Protein AF-A0A850BR28-F1 (afdb_monomer_lite)

Structure (mmCIF, N/CA/C/O backbone):
data_AF-A0A850BR28-F1
#
_entry.id   AF-A0A850BR28-F1
#
loop_
_atom_site.group_PDB
_atom_site.id
_atom_site.type_symbol
_atom_site.label_atom_id
_atom_site.label_alt_id
_atom_site.label_comp_id
_atom_site.label_asym_id
_atom_site.label_entity_id
_atom_site.label_seq_id
_atom_site.pdbx_PDB_ins_code
_atom_site.Cartn_x
_atom_site.Cartn_y
_atom_site.Cartn_z
_atom_site.occupancy
_atom_site.B_iso_or_equiv
_atom_site.auth_seq_id
_atom_site.auth_comp_id
_atom_site.auth_asym_id
_atom_site.auth_atom_id
_atom_site.pdbx_PDB_model_num
ATOM 1 N N . MET A 1 1 ? 15.060 -14.986 9.002 1.00 48.03 1 MET A N 1
ATOM 2 C CA . MET A 1 1 ? 14.095 -15.569 9.955 1.00 48.03 1 MET A CA 1
ATOM 3 C C . MET A 1 1 ? 12.754 -15.020 9.535 1.00 48.03 1 MET A C 1
ATOM 5 O O . MET A 1 1 ? 12.642 -13.805 9.508 1.00 48.03 1 MET A O 1
ATOM 9 N N . ALA A 1 2 ? 11.831 -15.854 9.059 1.00 58.34 2 ALA A N 1
ATOM 10 C CA . ALA A 1 2 ? 10.503 -15.353 8.716 1.00 58.34 2 ALA A CA 1
ATOM 11 C C . ALA A 1 2 ? 9.825 -14.910 10.021 1.00 58.34 2 ALA A C 1
ATOM 13 O O . ALA A 1 2 ? 9.817 -15.690 10.977 1.00 58.34 2 ALA A O 1
ATOM 14 N N . GLY A 1 3 ? 9.369 -13.656 10.081 1.00 78.25 3 GLY A N 1
ATOM 15 C CA . GLY A 1 3 ? 8.557 -13.149 11.186 1.00 78.25 3 GLY A CA 1
ATOM 16 C C . GLY A 1 3 ? 7.211 -13.871 11.275 1.00 78.25 3 GLY A C 1
ATOM 17 O O . GLY A 1 3 ? 6.905 -14.736 10.453 1.00 78.25 3 GLY A O 1
ATOM 18 N N . ASP A 1 4 ? 6.410 -13.529 12.284 1.00 91.88 4 ASP A N 1
ATOM 19 C CA . ASP A 1 4 ? 5.026 -13.996 12.384 1.00 91.88 4 ASP A CA 1
ATOM 20 C C . ASP A 1 4 ? 4.196 -13.395 11.232 1.00 91.88 4 ASP A C 1
ATOM 22 O O . ASP A 1 4 ? 3.989 -12.181 11.220 1.00 91.88 4 ASP A O 1
ATOM 26 N N . PRO A 1 5 ? 3.681 -14.197 10.277 1.00 93.56 5 PRO A N 1
ATOM 27 C CA . PRO A 1 5 ? 2.937 -13.675 9.130 1.00 93.56 5 PRO A CA 1
ATOM 28 C C . PRO A 1 5 ? 1.675 -12.885 9.495 1.00 93.56 5 PRO A C 1
ATOM 30 O O . PRO A 1 5 ? 1.210 -12.082 8.687 1.00 93.56 5 PRO A O 1
ATOM 33 N N . LYS A 1 6 ? 1.115 -13.108 10.691 1.00 95.00 6 LYS A N 1
ATOM 34 C CA . LYS A 1 6 ? -0.062 -12.382 11.199 1.00 95.00 6 LYS A CA 1
ATOM 35 C C . LYS A 1 6 ? 0.296 -11.039 11.835 1.00 95.00 6 LYS A C 1
ATOM 37 O O . LYS A 1 6 ? -0.569 -10.189 12.035 1.00 95.00 6 LYS A O 1
ATOM 42 N N . ASN A 1 7 ? 1.571 -10.841 12.157 1.00 94.69 7 ASN A N 1
ATOM 43 C CA . ASN A 1 7 ? 2.121 -9.606 12.703 1.00 94.69 7 ASN A CA 1
ATOM 44 C C . ASN A 1 7 ? 3.379 -9.219 11.909 1.00 94.69 7 ASN A C 1
ATOM 46 O O . ASN A 1 7 ? 4.482 -9.210 12.464 1.00 94.69 7 ASN A O 1
ATOM 50 N N . PRO A 1 8 ? 3.224 -8.947 10.601 1.00 95.38 8 PRO A N 1
ATOM 51 C CA . PRO A 1 8 ? 4.347 -8.664 9.725 1.00 95.38 8 PRO A CA 1
ATOM 52 C C . PRO A 1 8 ? 5.016 -7.355 10.135 1.00 95.38 8 PRO A C 1
ATOM 54 O O . PRO A 1 8 ? 4.352 -6.374 10.477 1.00 95.38 8 PRO A O 1
ATOM 57 N N . VAL A 1 9 ? 6.341 -7.317 10.045 1.00 95.00 9 VAL A N 1
ATOM 58 C CA . VAL A 1 9 ? 7.115 -6.090 10.232 1.00 95.00 9 VAL A CA 1
ATOM 59 C C . VAL A 1 9 ? 7.642 -5.580 8.899 1.00 95.00 9 VAL A C 1
ATOM 61 O O . VAL A 1 9 ? 7.696 -6.284 7.890 1.00 95.00 9 VAL A O 1
ATOM 64 N N . VAL A 1 10 ? 8.034 -4.308 8.877 1.00 94.69 10 VAL A N 1
ATOM 65 C CA . VAL A 1 10 ? 8.620 -3.694 7.687 1.00 94.69 10 VAL A CA 1
ATOM 66 C C . VAL A 1 10 ? 9.836 -4.501 7.216 1.00 94.69 10 VAL A C 1
ATOM 68 O O . VAL A 1 10 ? 10.795 -4.689 7.962 1.00 94.69 10 VAL A O 1
ATOM 71 N N . GLY A 1 11 ? 9.797 -4.939 5.955 1.00 92.25 11 GLY A N 1
ATOM 72 C CA . GLY A 1 11 ? 10.822 -5.787 5.339 1.00 92.25 11 GLY A CA 1
ATOM 73 C C . GLY A 1 11 ? 10.390 -7.240 5.133 1.00 92.25 11 GLY A C 1
ATOM 74 O O . GLY A 1 11 ? 11.038 -7.948 4.362 1.00 92.25 11 GLY A O 1
ATOM 75 N N . ASP A 1 12 ? 9.288 -7.669 5.753 1.00 93.88 12 ASP A N 1
ATOM 76 C CA . ASP A 1 12 ? 8.694 -8.976 5.484 1.00 93.88 12 ASP A CA 1
ATOM 77 C C . ASP A 1 12 ? 8.011 -9.023 4.107 1.00 93.88 12 ASP A C 1
ATOM 79 O O . ASP A 1 12 ? 7.560 -8.015 3.563 1.00 93.88 12 ASP A O 1
ATOM 83 N N . PHE A 1 13 ? 7.938 -10.232 3.541 1.00 94.44 13 PHE A N 1
ATOM 84 C CA . PHE A 1 13 ? 7.252 -10.533 2.273 1.00 94.44 13 PHE A CA 1
ATOM 85 C C . PHE A 1 13 ? 6.262 -11.700 2.392 1.00 94.44 13 PHE A C 1
ATOM 87 O O . PHE A 1 13 ? 5.725 -12.173 1.390 1.00 94.44 13 PHE A O 1
ATOM 94 N N . VAL A 1 14 ? 6.027 -12.180 3.615 1.00 95.06 14 VAL A N 1
ATOM 95 C CA . VAL A 1 14 ? 5.035 -13.210 3.922 1.00 95.06 14 VAL A CA 1
ATOM 96 C C . VAL A 1 14 ? 3.985 -12.564 4.814 1.00 95.06 14 VAL A C 1
ATOM 98 O O . VAL A 1 14 ? 4.297 -12.137 5.919 1.00 95.06 14 VAL A O 1
ATOM 101 N N . PHE A 1 15 ? 2.756 -12.485 4.312 1.00 94.94 15 PHE A N 1
ATOM 102 C CA . PHE A 1 15 ? 1.639 -11.801 4.958 1.00 94.94 15 PHE A CA 1
ATOM 103 C C . PHE A 1 15 ? 0.466 -12.773 5.099 1.00 94.94 15 PHE A C 1
ATOM 105 O O . PHE A 1 15 ? 0.038 -13.360 4.105 1.00 94.94 15 PHE A O 1
ATOM 112 N N . ASP A 1 16 ? -0.071 -12.922 6.308 1.00 95.88 16 ASP A N 1
ATOM 113 C CA . ASP A 1 16 ? -1.323 -13.632 6.584 1.00 95.88 16 ASP A CA 1
ATOM 114 C C . ASP A 1 16 ? -2.367 -12.636 7.099 1.00 95.88 16 ASP A C 1
ATOM 116 O O . ASP A 1 16 ? -2.417 -12.308 8.281 1.00 95.88 16 ASP A O 1
ATOM 120 N N . GLY A 1 17 ? -3.195 -12.143 6.177 1.00 94.12 17 GLY A N 1
ATOM 121 C CA . GLY A 1 17 ? -4.304 -11.233 6.465 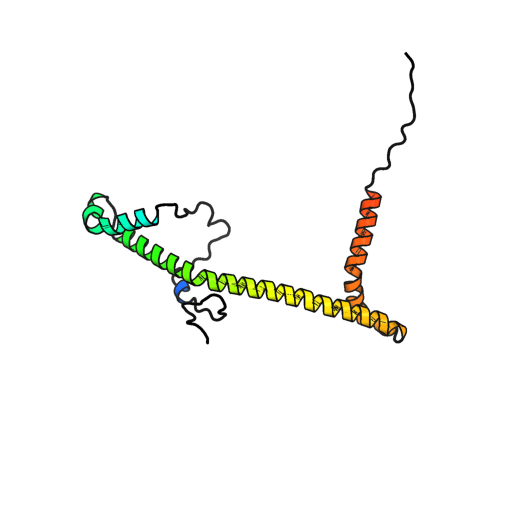1.00 94.12 17 GLY A CA 1
ATOM 122 C C . GLY A 1 17 ? -5.654 -11.932 6.636 1.00 94.12 17 GLY A C 1
ATOM 123 O O . GLY A 1 17 ? -6.688 -11.283 6.485 1.00 94.12 17 GLY A O 1
ATOM 124 N N . SER A 1 18 ? -5.680 -13.247 6.883 1.00 95.88 18 SER A N 1
ATOM 125 C CA . SER A 1 18 ? -6.933 -14.016 6.968 1.00 95.88 18 SER A CA 1
ATOM 126 C C . SER A 1 18 ? -7.910 -13.483 8.024 1.00 95.88 18 SER A C 1
ATOM 128 O O . SER A 1 18 ? -9.120 -13.571 7.820 1.00 95.88 18 SER A O 1
ATOM 130 N N . GLU A 1 19 ? -7.415 -12.858 9.099 1.00 94.25 19 GLU A N 1
ATOM 131 C CA . GLU A 1 19 ? -8.255 -12.222 10.125 1.00 94.25 19 GLU A CA 1
ATOM 132 C C . GLU A 1 19 ? -9.136 -11.088 9.575 1.00 94.25 19 GLU A C 1
ATOM 134 O O . GLU A 1 19 ? -10.273 -10.912 10.015 1.00 94.25 19 GLU A O 1
ATOM 139 N N . PHE A 1 20 ? -8.653 -10.358 8.565 1.00 96.06 20 PHE A N 1
ATOM 140 C CA . PHE A 1 20 ? -9.346 -9.202 8.000 1.00 96.06 20 PHE A CA 1
ATOM 141 C C . PHE A 1 20 ? -10.551 -9.600 7.144 1.00 96.06 20 PHE A C 1
ATOM 143 O O . PHE A 1 20 ? -11.497 -8.824 7.019 1.00 96.06 20 PHE A O 1
ATOM 150 N N . ALA A 1 21 ? -10.563 -10.821 6.597 1.00 93.81 21 ALA A N 1
ATOM 151 C CA . ALA A 1 21 ? -11.629 -11.303 5.715 1.00 93.81 21 ALA A CA 1
ATOM 152 C C . ALA A 1 21 ? -13.018 -11.303 6.379 1.00 93.81 21 ALA A C 1
ATOM 154 O O . ALA A 1 21 ? -14.032 -11.278 5.687 1.00 93.81 21 ALA A O 1
ATOM 155 N N . ALA A 1 22 ? -13.073 -11.319 7.713 1.00 93.00 22 ALA A N 1
ATOM 156 C CA . ALA A 1 22 ? -14.321 -11.275 8.463 1.00 93.00 22 ALA A CA 1
ATOM 157 C C . ALA A 1 22 ? -15.001 -9.892 8.463 1.00 93.00 22 ALA A C 1
ATOM 159 O O . ALA A 1 22 ? -16.182 -9.809 8.800 1.00 93.00 22 ALA A O 1
ATOM 160 N N . TYR A 1 23 ? -14.282 -8.808 8.145 1.00 94.62 23 TYR A N 1
ATOM 161 C CA . TYR A 1 23 ? -14.815 -7.447 8.292 1.00 94.62 23 TYR A CA 1
ATOM 162 C C . TYR A 1 23 ? -14.348 -6.424 7.250 1.00 94.62 23 TYR A C 1
ATOM 164 O O . TYR A 1 23 ? -14.834 -5.292 7.273 1.00 94.62 23 TYR A O 1
ATOM 172 N N . THR A 1 24 ? -13.438 -6.766 6.336 1.00 94.12 24 THR A N 1
ATOM 173 C CA . THR A 1 24 ? -13.059 -5.858 5.248 1.00 94.12 24 THR A CA 1
ATOM 174 C C . THR A 1 24 ? -14.166 -5.724 4.213 1.00 94.12 24 THR A C 1
ATOM 176 O O . THR A 1 24 ? -14.875 -6.674 3.885 1.00 94.12 24 THR A O 1
ATOM 179 N N . GLN A 1 25 ? -14.306 -4.511 3.684 1.00 94.38 25 GLN A N 1
ATOM 180 C CA . GLN A 1 25 ? -15.244 -4.192 2.616 1.00 94.38 25 GLN A CA 1
ATOM 181 C C . GLN A 1 25 ? -14.506 -3.451 1.507 1.00 94.38 25 GLN A C 1
ATOM 183 O O . GLN A 1 25 ? -13.742 -2.524 1.778 1.00 94.38 25 GLN A O 1
ATOM 188 N N . ASP A 1 26 ? -14.748 -3.860 0.263 1.00 95.06 26 ASP A N 1
ATOM 189 C CA . ASP A 1 26 ? -14.309 -3.115 -0.914 1.00 95.06 26 ASP A CA 1
ATOM 190 C C . ASP A 1 26 ? -15.317 -1.994 -1.183 1.00 95.06 26 ASP A C 1
ATOM 192 O O . ASP A 1 26 ? -16.421 -2.224 -1.683 1.00 95.06 26 ASP A O 1
ATOM 196 N N . LEU A 1 27 ? -14.973 -0.784 -0.747 1.00 95.06 27 LEU A N 1
ATOM 197 C CA . LEU A 1 27 ? -15.846 0.372 -0.881 1.00 95.06 27 LEU A CA 1
ATOM 198 C C . LEU A 1 27 ? -15.788 0.920 -2.316 1.00 95.06 27 LEU A C 1
ATOM 200 O O . LEU A 1 27 ? -14.697 1.063 -2.876 1.00 95.06 27 LEU A O 1
ATOM 204 N N . PRO A 1 28 ? -16.932 1.297 -2.921 1.00 94.88 28 PRO A N 1
ATOM 205 C CA . PRO A 1 28 ? -16.932 1.833 -4.273 1.00 94.88 28 PRO A CA 1
ATOM 206 C C . PRO A 1 28 ? -16.163 3.156 -4.349 1.00 94.88 28 PRO A C 1
ATOM 208 O O . PRO A 1 28 ? -16.009 3.884 -3.365 1.00 94.88 28 PRO A O 1
ATOM 211 N N . HIS A 1 29 ? -15.697 3.495 -5.551 1.00 95.00 29 HIS A N 1
ATOM 212 C CA . HIS A 1 29 ? -14.938 4.722 -5.772 1.00 95.00 29 HIS A CA 1
ATOM 213 C C . HIS A 1 29 ? -15.702 5.955 -5.260 1.00 95.00 29 HIS A C 1
ATOM 215 O O . HIS A 1 29 ? -16.851 6.184 -5.630 1.00 95.00 29 HIS A O 1
ATOM 221 N N . GLY A 1 30 ? -15.049 6.751 -4.410 1.00 95.12 30 GLY A N 1
ATOM 222 C CA . GLY A 1 30 ? -15.635 7.949 -3.806 1.00 95.12 30 GLY A CA 1
ATOM 223 C C . GLY A 1 30 ? -16.430 7.712 -2.517 1.00 95.12 30 GLY A C 1
ATOM 224 O O . GLY A 1 30 ? -16.736 8.687 -1.843 1.00 95.12 30 GLY A O 1
ATOM 225 N N . ALA A 1 31 ? -16.696 6.468 -2.104 1.00 94.38 31 ALA A N 1
ATOM 226 C CA . ALA A 1 31 ? -17.452 6.184 -0.8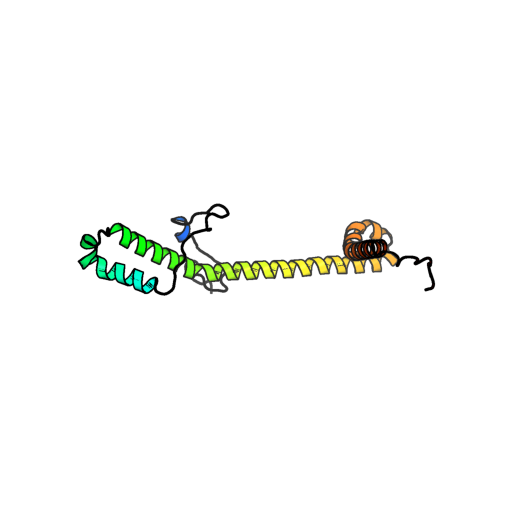75 1.00 94.38 31 ALA A CA 1
ATOM 227 C C . ALA A 1 31 ? -16.773 6.692 0.406 1.00 94.38 31 ALA A C 1
ATOM 229 O O . ALA A 1 31 ? -17.451 6.976 1.387 1.00 94.38 31 ALA A O 1
ATOM 230 N N . CYS A 1 32 ? -15.448 6.852 0.396 1.00 93.38 32 CYS A N 1
ATOM 231 C CA . CYS A 1 32 ? -14.718 7.430 1.524 1.00 93.38 32 CYS A CA 1
ATOM 232 C C . CYS A 1 32 ? -14.921 8.952 1.666 1.00 93.38 32 CYS A C 1
ATOM 234 O O . CYS A 1 32 ? -14.494 9.538 2.660 1.00 93.38 32 CYS A O 1
ATOM 236 N N . GLN A 1 33 ? -15.533 9.625 0.684 1.00 95.19 33 GLN A N 1
ATOM 237 C CA . GLN A 1 33 ? -15.781 11.065 0.757 1.00 95.19 33 GLN A CA 1
ATOM 238 C C . GLN A 1 33 ? -16.861 11.374 1.799 1.00 95.19 33 GLN A C 1
ATOM 240 O O . GLN A 1 33 ? -17.943 10.798 1.784 1.00 95.19 33 GLN A O 1
ATOM 245 N N . GLY A 1 34 ? -16.569 12.315 2.698 1.00 94.56 34 GLY A N 1
ATOM 246 C CA . GLY A 1 34 ? -17.490 12.712 3.766 1.00 94.56 34 GLY A CA 1
ATOM 247 C C . GLY A 1 34 ? -17.480 11.799 4.996 1.00 94.56 34 GLY A C 1
ATOM 248 O O . GLY A 1 34 ? -18.184 12.100 5.957 1.00 94.56 34 GLY A O 1
ATOM 249 N N . MET A 1 35 ? -16.672 10.732 5.011 1.00 95.19 35 MET A N 1
ATOM 250 C CA . MET A 1 35 ? -16.448 9.947 6.226 1.00 95.19 35 MET A CA 1
ATOM 251 C C . MET A 1 35 ? -15.773 10.799 7.305 1.00 95.19 35 MET A C 1
ATOM 253 O O . MET A 1 35 ? -14.919 11.642 7.021 1.00 95.19 35 MET A O 1
ATOM 257 N N . LEU A 1 36 ? -16.165 10.576 8.560 1.00 95.69 36 LEU A N 1
ATOM 258 C CA . LEU A 1 36 ? -15.560 11.258 9.696 1.00 95.69 36 LEU A CA 1
ATOM 259 C C . LEU A 1 36 ? -14.148 10.724 9.940 1.00 95.69 36 LEU A C 1
ATOM 261 O O . LEU A 1 36 ? -13.874 9.536 9.793 1.00 95.69 36 LEU A O 1
ATOM 265 N N . THR A 1 37 ? -13.255 11.616 10.351 1.00 93.50 37 THR A N 1
ATOM 266 C CA . THR A 1 37 ? -11.903 11.270 10.793 1.00 93.50 37 THR A CA 1
ATOM 267 C C . THR A 1 37 ? -11.762 11.663 12.252 1.00 93.50 37 THR A C 1
ATOM 269 O O . THR A 1 37 ? -12.246 12.728 12.650 1.00 93.50 37 THR A O 1
ATOM 272 N N . ALA A 1 38 ? -11.104 10.808 13.038 1.00 93.38 38 ALA A N 1
ATOM 273 C CA . ALA A 1 38 ? -10.776 11.112 14.422 1.00 93.38 38 ALA A CA 1
ATOM 274 C C . ALA A 1 38 ? -10.019 12.446 14.497 1.00 93.38 38 ALA A C 1
ATOM 276 O O . ALA A 1 38 ? -9.112 12.718 13.708 1.00 93.38 38 ALA A O 1
ATOM 277 N N . ARG A 1 39 ? -10.435 13.292 15.436 1.00 95.44 39 ARG A N 1
ATOM 278 C CA . ARG A 1 39 ? -9.810 14.587 15.714 1.00 95.44 39 ARG A CA 1
ATOM 279 C C . ARG A 1 39 ? -9.044 14.504 17.027 1.00 95.44 39 ARG A C 1
ATOM 281 O O . ARG A 1 39 ? -9.154 13.522 17.762 1.00 95.44 39 ARG A O 1
ATOM 288 N N . GLU A 1 40 ? -8.287 15.553 17.320 1.00 96.25 40 GLU A N 1
ATOM 289 C CA . GLU A 1 40 ? -7.679 15.734 18.635 1.00 96.25 40 GLU A CA 1
ATOM 290 C C . GLU A 1 40 ? -8.729 15.558 19.749 1.00 96.25 40 GLU A C 1
ATOM 292 O O . GLU A 1 40 ? -9.864 16.022 19.618 1.00 96.25 40 GLU A O 1
ATOM 297 N N . GLY A 1 41 ? -8.364 14.823 20.803 1.00 96.38 41 GLY A N 1
ATOM 298 C CA . GLY A 1 41 ? -9.252 14.481 21.920 1.00 96.38 41 GLY A CA 1
ATOM 299 C C . GLY A 1 41 ? -10.186 13.283 21.691 1.00 96.38 41 GLY A C 1
ATOM 300 O O . GLY A 1 41 ? -10.903 12.903 22.612 1.00 96.38 41 GLY A O 1
ATOM 301 N N . TYR A 1 42 ? -10.191 12.644 20.510 1.00 95.19 42 TYR A N 1
ATOM 302 C CA . TYR A 1 42 ? -11.076 11.495 20.254 1.00 95.19 42 TYR A CA 1
ATOM 303 C C . TYR A 1 42 ? -10.825 10.317 21.206 1.00 95.19 42 TYR A C 1
ATOM 305 O O . TYR A 1 42 ? -11.778 9.740 21.722 1.00 95.19 42 TYR A O 1
ATOM 313 N N . LEU A 1 43 ? -9.558 9.962 21.451 1.00 92.88 43 LEU A N 1
ATOM 314 C CA . LEU A 1 43 ? -9.218 8.839 22.333 1.00 92.88 43 LEU A CA 1
ATOM 315 C C . LEU A 1 43 ? -9.657 9.096 23.778 1.00 92.88 43 LEU A C 1
ATOM 317 O O . LEU A 1 43 ? -10.164 8.182 24.424 1.00 92.88 43 LEU A O 1
ATOM 321 N N . ASP A 1 44 ? -9.528 10.337 24.248 1.00 96.00 44 ASP A N 1
ATOM 322 C CA . ASP A 1 44 ? -9.972 10.731 25.585 1.00 96.00 44 ASP A CA 1
ATOM 323 C C . ASP A 1 44 ? -11.499 10.641 25.697 1.00 96.00 44 ASP A C 1
ATOM 325 O O . ASP A 1 44 ? -12.016 10.029 26.630 1.00 96.00 44 ASP A O 1
ATOM 329 N N . ALA A 1 45 ? -12.228 11.157 24.701 1.00 95.75 45 ALA A N 1
ATOM 330 C CA . ALA A 1 45 ? -13.687 11.080 24.655 1.00 95.75 45 ALA A CA 1
ATOM 331 C C . ALA A 1 45 ? -14.201 9.629 24.572 1.00 95.75 45 ALA A C 1
ATOM 333 O O . ALA A 1 45 ? -15.148 9.256 25.265 1.00 95.75 45 ALA A O 1
ATOM 334 N N . ALA A 1 46 ? -13.565 8.789 23.750 1.00 95.25 46 ALA A N 1
ATOM 335 C CA . ALA A 1 46 ? -13.900 7.371 23.650 1.00 95.25 46 ALA A CA 1
ATOM 336 C C . ALA A 1 46 ? -13.609 6.627 24.966 1.00 95.25 46 ALA A C 1
ATOM 338 O O . ALA A 1 46 ? -14.415 5.804 25.401 1.00 95.25 46 ALA A O 1
ATOM 339 N N . GLY A 1 47 ? -12.489 6.940 25.624 1.00 94.31 47 GLY A N 1
ATOM 340 C CA . GLY A 1 47 ? -12.143 6.397 26.936 1.00 94.31 47 GLY A CA 1
ATOM 341 C C . GLY A 1 47 ? -13.145 6.798 28.018 1.00 94.31 47 GLY A C 1
ATOM 342 O O . GLY A 1 47 ? -13.579 5.947 28.793 1.00 94.31 47 GLY A O 1
ATOM 343 N N . GLU A 1 48 ? -13.569 8.063 28.034 1.00 96.06 48 GLU A N 1
ATOM 344 C CA . GLU A 1 48 ? -14.586 8.565 28.962 1.00 96.06 48 GLU A CA 1
ATOM 345 C C . GLU A 1 48 ? -15.914 7.812 28.810 1.00 96.06 48 GLU A C 1
ATOM 347 O O . GLU A 1 48 ? -16.485 7.373 29.811 1.00 96.06 48 GLU A O 1
ATOM 352 N N . LEU A 1 49 ? -16.377 7.602 27.571 1.00 95.38 49 LEU A N 1
ATOM 353 C CA . LEU A 1 49 ? -17.588 6.826 27.290 1.00 95.38 49 LEU A CA 1
ATOM 354 C C . LEU A 1 49 ? -17.498 5.408 27.862 1.00 95.38 49 LEU A C 1
ATOM 356 O O . LEU A 1 49 ? -18.409 4.971 28.563 1.00 95.38 49 LEU A O 1
ATOM 360 N N . ILE A 1 50 ? -16.387 4.709 27.617 1.00 94.12 50 ILE A N 1
ATOM 361 C CA . ILE A 1 50 ? -16.181 3.333 28.093 1.00 94.12 50 ILE A CA 1
ATOM 362 C C . ILE A 1 50 ? -16.173 3.273 29.627 1.00 94.12 50 ILE A C 1
ATOM 364 O O . ILE A 1 50 ? -16.811 2.401 30.216 1.00 94.12 50 ILE A O 1
ATOM 368 N N . VAL A 1 51 ? -15.474 4.202 30.287 1.00 96.12 51 VAL A N 1
ATOM 369 C CA . VAL A 1 51 ? -15.341 4.228 31.754 1.00 96.12 51 VAL A CA 1
ATOM 370 C C . VAL A 1 51 ? -16.659 4.590 32.439 1.00 96.12 51 VAL A C 1
ATOM 372 O O . VAL A 1 51 ? -17.003 3.996 33.462 1.00 96.12 51 VAL A O 1
ATOM 375 N N . ASN A 1 52 ? -17.407 5.548 31.889 1.00 96.88 52 ASN A N 1
ATOM 376 C CA . ASN A 1 52 ? -18.635 6.048 32.506 1.00 96.88 52 ASN A CA 1
ATOM 377 C C . ASN A 1 52 ? -19.868 5.189 32.196 1.00 96.88 52 ASN A C 1
ATOM 379 O O . ASN A 1 52 ? -20.859 5.283 32.931 1.00 96.88 52 ASN A O 1
ATOM 383 N N . GLN A 1 53 ? -19.821 4.338 31.163 1.00 96.12 53 GLN A N 1
ATOM 384 C CA . GLN A 1 53 ? -20.963 3.526 30.735 1.00 96.12 53 GLN A CA 1
ATOM 385 C C . GLN A 1 53 ? -21.623 2.737 31.881 1.00 96.12 53 GLN A C 1
ATOM 387 O O . GLN A 1 53 ? -22.840 2.867 32.036 1.00 96.12 53 GLN A O 1
ATOM 392 N N . PRO A 1 54 ? -20.895 1.993 32.742 1.00 95.69 54 PRO A N 1
ATOM 393 C CA . PRO A 1 54 ? -21.531 1.161 33.766 1.00 95.69 54 PRO A CA 1
ATOM 394 C C . PRO A 1 54 ? -22.342 1.958 34.798 1.00 95.69 54 PRO A C 1
ATOM 396 O O . PRO A 1 54 ? -23.298 1.440 35.372 1.00 95.69 54 PRO A O 1
ATOM 399 N N . ALA A 1 55 ? -21.962 3.214 35.054 1.00 96.62 55 ALA A N 1
ATOM 400 C CA . ALA A 1 55 ? -22.589 4.058 36.070 1.00 96.62 55 ALA A CA 1
ATOM 401 C C . ALA A 1 55 ? -23.646 5.017 35.495 1.00 96.62 55 ALA A C 1
ATOM 403 O O . ALA A 1 55 ? -24.637 5.325 36.166 1.00 96.62 55 ALA A O 1
ATOM 404 N N . PHE A 1 56 ? -23.439 5.507 34.268 1.00 97.19 56 PHE A N 1
ATOM 405 C CA . PHE A 1 56 ? -24.224 6.604 33.696 1.00 97.19 56 PHE A CA 1
ATOM 406 C C . PHE A 1 56 ? -24.848 6.302 32.331 1.00 97.19 56 PHE A C 1
ATOM 408 O O . PHE A 1 56 ? -25.727 7.059 31.921 1.00 97.19 56 PHE A O 1
ATOM 415 N N . GLY A 1 57 ? -24.490 5.199 31.667 1.00 95.94 57 GLY A N 1
ATOM 416 C CA . GLY A 1 57 ? -24.954 4.870 30.313 1.00 95.94 57 GLY A CA 1
ATOM 417 C C . GLY A 1 57 ? -26.476 4.888 30.173 1.00 95.94 57 GLY A C 1
ATOM 418 O O . GLY A 1 57 ? -27.022 5.631 29.359 1.00 95.94 57 GLY A O 1
ATOM 419 N N . ALA A 1 58 ? -27.183 4.195 31.074 1.00 95.75 58 ALA A N 1
ATOM 420 C CA . ALA A 1 58 ? -28.648 4.165 31.081 1.00 95.75 58 ALA A CA 1
ATOM 421 C C . ALA A 1 58 ? -29.290 5.552 31.283 1.00 95.75 58 ALA A C 1
ATOM 423 O O . ALA A 1 58 ? -30.348 5.831 30.725 1.00 95.75 58 ALA A O 1
ATOM 424 N N . LYS A 1 59 ? -28.654 6.440 32.061 1.00 96.50 59 LYS A N 1
ATOM 425 C CA . LYS A 1 59 ? -29.137 7.819 32.263 1.00 96.50 59 LYS A CA 1
ATOM 426 C C . LYS A 1 59 ? -28.857 8.707 31.051 1.00 96.50 59 LYS A C 1
ATOM 428 O O . LYS A 1 59 ? -29.634 9.617 30.788 1.00 96.50 59 LYS A O 1
ATOM 433 N N . ALA A 1 60 ? -27.761 8.446 30.343 1.00 95.88 60 ALA A N 1
ATOM 434 C CA . ALA A 1 60 ? -27.384 9.136 29.115 1.00 95.88 60 ALA A CA 1
ATOM 435 C C . ALA A 1 60 ? -28.133 8.609 27.876 1.00 95.88 60 ALA A C 1
ATOM 437 O O . ALA A 1 60 ? -28.058 9.226 26.818 1.00 95.88 60 ALA A O 1
ATOM 438 N N . GLY A 1 61 ? -28.863 7.495 28.004 1.00 96.69 61 GLY A N 1
ATOM 439 C CA . GLY A 1 61 ? -29.553 6.846 26.889 1.00 96.69 61 GLY A CA 1
ATOM 440 C C . GLY A 1 61 ? -28.618 6.081 25.949 1.00 96.69 61 GLY A C 1
ATOM 441 O O . GLY A 1 61 ? -29.002 5.834 24.812 1.00 96.69 61 GLY A O 1
ATOM 442 N N . ILE A 1 62 ? -27.417 5.719 26.412 1.00 96.62 62 ILE A N 1
ATOM 443 C CA . ILE A 1 62 ? -26.408 4.988 25.637 1.00 96.62 62 ILE A CA 1
ATOM 444 C C . ILE A 1 62 ? -26.558 3.497 25.918 1.00 96.62 62 ILE A C 1
ATOM 446 O O . ILE A 1 62 ? -26.511 3.067 27.076 1.00 96.62 62 ILE A O 1
ATOM 450 N N . HIS A 1 63 ? -26.726 2.701 24.867 1.00 96.00 63 HIS A N 1
ATOM 451 C CA . HIS A 1 63 ? -26.898 1.260 24.980 1.00 96.00 63 HIS A CA 1
ATOM 452 C C . HIS A 1 63 ? -25.542 0.545 25.064 1.00 96.00 63 HIS A C 1
ATOM 454 O O . HIS A 1 63 ? -24.597 0.892 24.359 1.00 96.00 63 HIS A O 1
ATOM 460 N N . ASP A 1 64 ? -25.445 -0.526 25.856 1.00 94.88 64 ASP A N 1
ATOM 461 C CA . ASP A 1 64 ? -24.192 -1.291 26.016 1.00 94.88 64 ASP A CA 1
ATOM 462 C C . ASP A 1 64 ? -23.670 -1.876 24.690 1.00 94.88 64 ASP A C 1
ATOM 464 O O . ASP A 1 64 ? -22.468 -2.083 24.501 1.00 94.88 64 ASP A O 1
ATOM 468 N N . GLN A 1 65 ? -24.579 -2.101 23.738 1.00 96.31 65 GLN A N 1
ATOM 469 C CA . GLN A 1 65 ? -24.234 -2.516 22.378 1.00 96.31 65 GLN A CA 1
ATOM 470 C C . GLN A 1 65 ? -23.405 -1.458 21.638 1.00 96.31 65 GLN A C 1
ATOM 472 O O . GLN A 1 65 ? -22.470 -1.833 20.939 1.00 96.31 65 GLN A O 1
ATOM 477 N N . GLU A 1 66 ? -23.692 -0.166 21.816 1.00 96.06 66 GLU A N 1
ATOM 478 C CA . GLU A 1 66 ? -22.941 0.920 21.167 1.00 96.06 66 GLU A CA 1
ATOM 479 C C . GLU A 1 66 ? -21.507 0.985 21.706 1.00 96.06 66 GLU A C 1
ATOM 481 O O . GLU A 1 66 ? -20.556 1.165 20.949 1.00 96.06 66 GLU A O 1
ATOM 486 N N . ILE A 1 67 ? -21.325 0.750 23.009 1.00 96.44 67 ILE A N 1
ATOM 487 C CA . ILE A 1 67 ? -19.994 0.684 23.629 1.00 96.44 67 ILE A CA 1
ATOM 488 C C . ILE A 1 67 ? -19.227 -0.562 23.176 1.00 96.44 67 ILE A C 1
ATOM 490 O O . ILE A 1 67 ? -18.026 -0.493 22.911 1.00 96.44 67 ILE A O 1
ATOM 494 N N . THR A 1 68 ? -19.919 -1.690 23.021 1.00 96.25 68 THR A N 1
ATOM 495 C CA . THR A 1 68 ? -19.326 -2.917 22.467 1.00 96.25 68 THR A CA 1
ATOM 496 C C . THR A 1 68 ? -18.896 -2.719 21.010 1.00 96.25 68 THR A C 1
ATOM 498 O O . THR A 1 68 ? -17.816 -3.159 20.607 1.00 96.25 68 THR A O 1
ATOM 501 N N . GLU A 1 69 ? -19.713 -2.030 20.214 1.00 96.56 69 GLU A N 1
ATOM 502 C CA . GLU A 1 69 ? -19.402 -1.688 18.826 1.00 96.56 69 GLU A CA 1
ATOM 503 C C . GLU A 1 69 ? -18.213 -0.725 18.739 1.00 96.56 69 GLU A C 1
ATOM 505 O O . GLU A 1 69 ? -17.289 -0.971 17.964 1.00 96.56 69 GLU A O 1
ATOM 510 N N . LEU A 1 70 ? -18.167 0.305 19.591 1.00 96.31 70 LEU A N 1
ATOM 511 C CA . LEU A 1 70 ? -17.027 1.218 19.700 1.00 96.31 70 LEU A CA 1
ATOM 512 C C . LEU A 1 70 ? -15.726 0.466 20.016 1.00 96.31 70 LEU A C 1
ATOM 514 O O . LEU A 1 70 ? -14.718 0.675 19.338 1.00 96.31 70 LEU A O 1
ATOM 518 N N . ALA A 1 71 ? -15.746 -0.432 21.005 1.00 94.50 71 ALA A N 1
ATOM 519 C CA . ALA A 1 71 ? -14.586 -1.249 21.358 1.00 94.50 71 ALA A CA 1
ATOM 520 C C . ALA A 1 71 ? -14.135 -2.128 20.179 1.00 94.50 71 ALA A C 1
ATOM 522 O O . ALA A 1 71 ? -12.958 -2.132 19.821 1.00 94.50 71 ALA A O 1
ATOM 523 N N . THR A 1 72 ? -15.087 -2.782 19.507 1.00 96.06 72 THR A N 1
ATOM 524 C CA . THR A 1 72 ? -14.821 -3.620 18.328 1.00 96.06 72 THR A CA 1
ATOM 525 C C . THR A 1 72 ? -14.195 -2.813 17.185 1.00 96.06 72 THR A C 1
ATOM 527 O O . THR A 1 72 ? -13.247 -3.269 16.543 1.00 96.06 72 THR A O 1
ATOM 530 N N . CYS A 1 73 ? -14.703 -1.608 16.915 1.00 96.00 73 CYS A N 1
ATOM 531 C CA . CYS A 1 73 ? -14.147 -0.711 15.903 1.00 96.00 73 CYS A CA 1
ATOM 532 C C . CYS A 1 73 ? -12.714 -0.294 16.249 1.00 96.00 73 CYS A C 1
ATOM 534 O O . CYS A 1 73 ? -11.837 -0.384 15.390 1.00 96.00 73 CYS A O 1
ATOM 536 N N . ASN A 1 74 ? -12.457 0.092 17.501 1.00 95.12 74 ASN A N 1
ATOM 537 C CA . ASN A 1 74 ? -11.120 0.476 17.958 1.00 95.12 74 ASN A CA 1
ATOM 538 C C . ASN A 1 74 ? -10.113 -0.675 17.806 1.00 95.12 74 ASN A C 1
ATOM 540 O O . ASN A 1 74 ? -9.016 -0.465 17.289 1.00 95.12 74 ASN A O 1
ATOM 544 N N . GLU A 1 75 ? -10.488 -1.897 18.192 1.00 95.12 75 GLU A N 1
ATOM 545 C CA . GLU A 1 75 ? -9.637 -3.083 18.037 1.00 95.12 75 GLU A CA 1
ATOM 546 C C . GLU A 1 75 ? -9.327 -3.379 16.565 1.00 95.12 75 GLU A C 1
ATOM 548 O O . GLU A 1 75 ? -8.169 -3.592 16.198 1.00 95.12 75 GLU A O 1
ATOM 553 N N . ARG A 1 76 ? -10.342 -3.350 15.692 1.00 96.75 76 ARG A N 1
ATOM 554 C CA . ARG A 1 76 ? -10.168 -3.609 14.254 1.00 96.75 76 ARG A CA 1
ATOM 555 C C . ARG A 1 76 ? -9.295 -2.560 13.576 1.00 96.75 76 ARG A C 1
ATOM 557 O O . ARG A 1 76 ? -8.454 -2.930 12.757 1.00 96.75 76 ARG A O 1
ATOM 564 N N . ILE A 1 77 ? -9.475 -1.282 13.917 1.00 96.00 77 ILE A N 1
ATOM 565 C CA . ILE A 1 77 ? -8.634 -0.186 13.419 1.00 96.00 77 ILE A CA 1
ATOM 566 C C . ILE A 1 77 ? -7.191 -0.397 13.879 1.00 96.00 77 ILE A C 1
ATOM 568 O O . ILE A 1 77 ? -6.297 -0.422 13.041 1.00 96.00 77 ILE A O 1
ATOM 572 N N . ALA A 1 78 ? -6.962 -0.673 15.166 1.00 95.38 78 ALA A N 1
ATOM 573 C CA . ALA A 1 78 ? -5.618 -0.922 15.687 1.00 95.38 78 ALA A CA 1
ATOM 574 C C . ALA A 1 78 ? -4.923 -2.111 14.996 1.00 95.38 78 ALA A C 1
ATOM 576 O O . ALA A 1 78 ? -3.724 -2.056 14.717 1.00 95.38 78 ALA A O 1
ATOM 577 N N . ARG A 1 79 ? -5.667 -3.179 14.674 1.00 96.88 79 ARG A N 1
ATOM 578 C CA . ARG A 1 79 ? -5.143 -4.312 13.893 1.00 96.88 79 ARG A CA 1
ATOM 579 C C . ARG A 1 79 ? -4.762 -3.919 12.469 1.00 96.88 79 ARG A C 1
ATOM 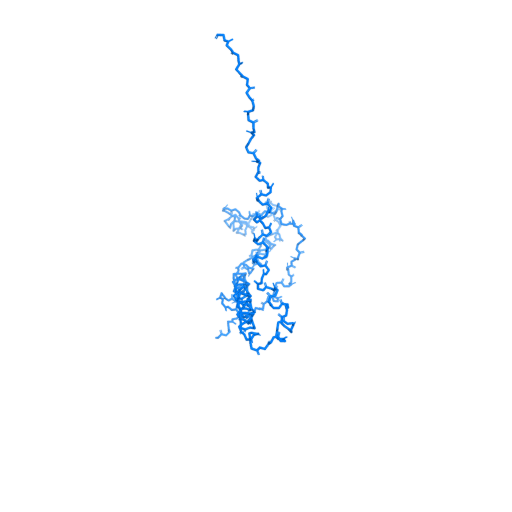581 O O . ARG A 1 79 ? -3.686 -4.302 12.013 1.00 96.88 79 ARG A O 1
ATOM 588 N N . ILE A 1 80 ? -5.601 -3.138 11.785 1.00 96.88 80 ILE A N 1
ATOM 589 C CA . ILE A 1 80 ? -5.289 -2.611 10.448 1.00 96.88 80 ILE A CA 1
ATOM 590 C C . ILE A 1 80 ? -4.040 -1.723 10.511 1.00 96.88 80 ILE A C 1
ATOM 592 O O . ILE A 1 80 ? -3.110 -1.934 9.733 1.00 96.88 80 ILE A O 1
ATOM 596 N N . ASP A 1 81 ? -3.981 -0.787 11.456 1.00 96.19 81 ASP A N 1
ATOM 597 C CA . ASP A 1 81 ? -2.882 0.172 11.597 1.00 96.19 81 ASP A CA 1
ATOM 598 C C . ASP A 1 81 ? -1.547 -0.504 11.932 1.00 96.19 81 ASP A C 1
ATOM 600 O O . ASP A 1 81 ? -0.494 -0.058 11.476 1.00 96.19 81 ASP A O 1
ATOM 604 N N . ALA A 1 82 ? -1.571 -1.611 12.678 1.00 96.12 82 ALA A N 1
ATOM 605 C CA . ALA A 1 82 ? -0.377 -2.406 12.951 1.00 96.12 82 ALA A CA 1
ATOM 606 C C . ALA A 1 82 ? 0.118 -3.181 11.714 1.00 96.12 82 ALA A C 1
ATOM 608 O O . ALA A 1 82 ? 1.324 -3.331 11.522 1.00 96.12 82 ALA A O 1
ATOM 609 N N . PHE A 1 83 ? -0.793 -3.674 10.871 1.00 97.12 83 PHE A N 1
ATOM 610 C CA . PHE A 1 83 ? -0.472 -4.531 9.722 1.00 97.12 83 PHE A CA 1
ATOM 611 C C . PHE A 1 83 ? -0.083 -3.735 8.465 1.00 97.12 83 PHE A C 1
ATOM 613 O O . PHE A 1 83 ? 0.799 -4.126 7.694 1.00 97.12 83 PHE A O 1
ATOM 620 N N . LEU A 1 84 ? -0.748 -2.599 8.245 1.00 96.62 84 LEU A N 1
ATOM 621 C CA . LEU A 1 84 ? -0.674 -1.816 7.013 1.00 96.62 84 LEU A CA 1
ATOM 622 C C . LEU A 1 84 ? 0.737 -1.295 6.656 1.00 96.62 84 LEU A C 1
ATOM 624 O O . LEU A 1 84 ? 1.089 -1.358 5.474 1.00 96.62 84 LEU A O 1
ATOM 628 N N . PRO A 1 85 ? 1.586 -0.830 7.598 1.00 97.38 85 PRO A N 1
ATOM 629 C CA . PRO A 1 85 ? 2.912 -0.303 7.268 1.00 97.38 85 PRO A CA 1
ATOM 630 C C . PRO A 1 85 ? 3.814 -1.312 6.547 1.00 97.38 85 PRO A C 1
ATOM 632 O O . PRO A 1 85 ? 4.532 -0.945 5.613 1.00 97.38 85 PRO A O 1
ATOM 635 N N . ALA A 1 86 ? 3.757 -2.589 6.939 1.00 96.38 86 ALA A N 1
ATOM 636 C CA . ALA A 1 86 ? 4.551 -3.642 6.315 1.00 96.38 86 ALA A CA 1
ATOM 637 C C . ALA A 1 86 ? 4.102 -3.905 4.865 1.00 96.38 86 ALA A C 1
ATOM 639 O O . ALA A 1 86 ? 4.941 -3.970 3.962 1.00 96.38 86 ALA A O 1
ATOM 640 N N . LEU A 1 87 ? 2.784 -3.962 4.619 1.00 96.50 87 LEU A N 1
ATOM 641 C CA . LEU A 1 87 ? 2.223 -4.091 3.268 1.00 96.50 87 LEU A CA 1
ATOM 642 C C . LEU A 1 87 ? 2.599 -2.909 2.372 1.00 96.50 87 LEU A C 1
ATOM 644 O O . LEU A 1 87 ? 3.052 -3.112 1.245 1.00 96.50 87 LEU A O 1
ATOM 648 N N . LEU A 1 88 ? 2.430 -1.678 2.866 1.00 97.94 88 LEU A N 1
ATOM 649 C CA . LEU A 1 88 ? 2.748 -0.470 2.103 1.00 97.94 88 LEU A CA 1
ATOM 650 C C . LEU A 1 88 ? 4.218 -0.456 1.683 1.00 97.94 88 LEU A C 1
ATOM 652 O O . LEU A 1 88 ? 4.518 -0.182 0.519 1.00 97.94 88 LEU A O 1
ATOM 656 N N . LYS A 1 89 ? 5.133 -0.832 2.587 1.00 97.62 89 LYS A N 1
ATOM 657 C CA . LYS A 1 89 ? 6.553 -0.902 2.239 1.00 97.62 89 LYS A CA 1
ATOM 658 C C . LYS A 1 89 ? 6.854 -2.008 1.230 1.00 97.62 89 LYS A C 1
ATOM 660 O O . LYS A 1 89 ? 7.663 -1.798 0.329 1.00 97.62 89 LYS A O 1
ATOM 665 N N . ALA A 1 90 ? 6.211 -3.170 1.328 1.00 97.31 90 ALA A N 1
ATOM 666 C CA . ALA A 1 90 ? 6.385 -4.224 0.329 1.00 97.31 90 ALA A CA 1
ATOM 667 C C . ALA A 1 90 ? 5.910 -3.775 -1.063 1.00 97.31 90 ALA A C 1
ATOM 669 O O . ALA A 1 90 ? 6.609 -4.000 -2.054 1.00 97.31 90 ALA A O 1
ATOM 670 N N . VAL A 1 91 ? 4.771 -3.078 -1.146 1.00 98.12 91 VAL A N 1
ATOM 671 C CA . VAL A 1 91 ? 4.273 -2.485 -2.399 1.00 98.12 91 VAL A CA 1
ATOM 672 C C . VAL A 1 91 ? 5.261 -1.460 -2.958 1.00 98.12 91 VAL A C 1
ATOM 674 O O . VAL A 1 91 ? 5.547 -1.486 -4.158 1.00 98.12 91 VAL A O 1
ATOM 677 N N . GLU A 1 92 ? 5.814 -0.593 -2.109 1.00 98.25 92 GLU A N 1
ATOM 678 C CA . GLU A 1 92 ? 6.846 0.378 -2.487 1.00 98.25 92 GLU A CA 1
ATOM 679 C C . GLU A 1 92 ? 8.071 -0.329 -3.088 1.00 98.25 92 GLU A C 1
ATOM 681 O O . GLU A 1 92 ? 8.424 -0.071 -4.239 1.00 98.25 92 GLU A O 1
ATOM 686 N N . VAL A 1 93 ? 8.649 -1.302 -2.375 1.00 98.31 93 VAL A N 1
ATOM 687 C CA . VAL A 1 93 ? 9.848 -2.034 -2.820 1.00 98.31 93 VAL A CA 1
ATOM 688 C C . VAL A 1 93 ? 9.604 -2.774 -4.137 1.00 98.31 93 VAL A C 1
ATOM 690 O O . VAL A 1 93 ? 10.456 -2.756 -5.028 1.00 98.31 93 VAL A O 1
ATOM 693 N N . LEU A 1 94 ? 8.443 -3.411 -4.307 1.00 98.31 94 LEU A N 1
ATOM 694 C CA . LEU A 1 94 ? 8.092 -4.084 -5.562 1.00 98.31 94 LEU A CA 1
ATOM 695 C C . LEU A 1 94 ? 7.921 -3.089 -6.714 1.00 98.31 94 LEU A C 1
ATOM 697 O O . LEU A 1 94 ? 8.344 -3.367 -7.840 1.00 98.31 94 LEU A O 1
ATOM 701 N N . THR A 1 95 ? 7.346 -1.921 -6.438 1.00 98.50 95 THR A N 1
ATOM 702 C CA . THR A 1 95 ? 7.157 -0.852 -7.425 1.00 98.50 95 THR A CA 1
ATOM 703 C C . THR A 1 95 ? 8.499 -0.277 -7.878 1.00 98.50 95 THR A C 1
ATOM 705 O O . THR A 1 95 ? 8.761 -0.181 -9.079 1.00 98.50 95 THR A O 1
ATOM 708 N N . GLU A 1 96 ? 9.392 0.028 -6.940 1.00 98.44 96 GLU A N 1
ATOM 709 C CA . GLU A 1 96 ? 10.751 0.499 -7.222 1.00 98.44 96 GLU A CA 1
ATOM 710 C C . GLU A 1 96 ? 11.567 -0.548 -7.981 1.00 98.44 96 GLU A C 1
ATOM 712 O O . GLU A 1 96 ? 12.191 -0.246 -9.002 1.00 98.44 96 GLU A O 1
ATOM 717 N N . THR A 1 97 ? 11.501 -1.807 -7.542 1.00 98.50 97 THR A N 1
ATOM 718 C CA . THR A 1 97 ? 12.184 -2.922 -8.205 1.00 98.50 97 THR A CA 1
ATOM 719 C C . THR A 1 97 ? 11.675 -3.094 -9.631 1.00 98.50 97 THR A C 1
ATOM 721 O O . THR A 1 97 ? 12.471 -3.290 -10.552 1.00 98.50 97 THR A O 1
ATOM 724 N N . ARG A 1 98 ? 10.362 -2.959 -9.858 1.00 98.50 98 ARG A N 1
ATOM 725 C CA . ARG A 1 98 ? 9.787 -2.971 -11.205 1.00 98.50 98 ARG A CA 1
ATOM 726 C C . ARG A 1 98 ? 10.393 -1.865 -12.064 1.00 98.50 98 ARG A C 1
ATOM 728 O O . ARG A 1 98 ? 10.777 -2.157 -13.192 1.00 98.50 98 ARG A O 1
ATOM 735 N N . TYR A 1 99 ? 10.503 -0.633 -11.566 1.00 98.50 99 TYR A N 1
ATOM 736 C CA . TYR A 1 99 ? 11.113 0.468 -12.323 1.00 98.50 99 TYR A CA 1
ATOM 737 C C . TYR A 1 99 ? 12.594 0.233 -12.619 1.00 98.50 99 TYR A C 1
ATOM 739 O O . TYR A 1 99 ? 13.032 0.462 -13.746 1.00 98.50 99 TYR A O 1
ATOM 747 N N . LEU A 1 100 ? 13.352 -0.287 -11.655 1.00 98.56 100 LEU A N 1
ATOM 748 C CA . LEU A 1 100 ? 14.757 -0.640 -11.852 1.00 98.56 100 LEU A CA 1
ATOM 749 C C . LEU A 1 100 ? 14.923 -1.717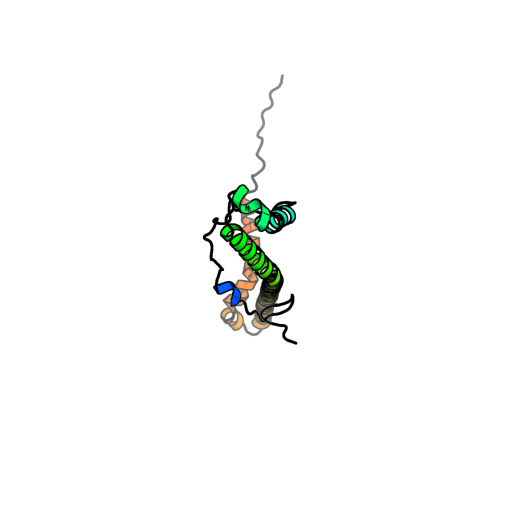 -12.935 1.00 98.56 100 LEU A C 1
ATOM 751 O O . LEU A 1 100 ? 15.766 -1.598 -13.828 1.00 98.56 100 LEU A O 1
ATOM 755 N N . LEU A 1 101 ? 14.108 -2.772 -12.878 1.00 98.56 101 LEU A N 1
ATOM 756 C CA . LEU A 1 101 ? 14.107 -3.833 -13.883 1.00 98.56 101 LEU A CA 1
ATOM 757 C C . LEU A 1 101 ? 13.649 -3.313 -15.250 1.00 98.56 101 LEU A C 1
ATOM 759 O O . LEU A 1 101 ? 14.173 -3.756 -16.274 1.00 98.56 101 LEU A O 1
ATOM 763 N N . ASP A 1 102 ? 12.715 -2.362 -15.271 1.00 98.44 102 ASP A N 1
ATOM 764 C CA . ASP A 1 102 ? 12.233 -1.700 -16.478 1.00 98.44 102 ASP A CA 1
ATOM 765 C C . ASP A 1 102 ? 13.327 -0.873 -17.171 1.00 98.44 102 ASP A C 1
ATOM 767 O O . ASP A 1 102 ? 13.576 -1.036 -18.366 1.00 98.44 102 ASP A O 1
ATOM 771 N N . ASP A 1 103 ? 14.051 -0.046 -16.419 1.00 98.31 103 ASP A N 1
ATOM 772 C CA . ASP A 1 103 ? 15.204 0.694 -16.938 1.00 98.31 103 ASP A CA 1
ATOM 773 C C . ASP A 1 103 ? 16.273 -0.278 -17.459 1.00 98.31 103 ASP A C 1
ATOM 775 O O . ASP A 1 103 ? 16.728 -0.168 -18.604 1.00 98.31 103 ASP A O 1
ATOM 779 N N . ARG A 1 104 ? 16.603 -1.313 -16.675 1.00 98.38 104 ARG A N 1
ATOM 780 C CA . ARG A 1 104 ? 17.602 -2.313 -17.065 1.00 98.38 104 ARG A CA 1
ATOM 781 C C . ARG A 1 104 ? 17.229 -3.030 -18.361 1.00 98.38 104 ARG A C 1
ATOM 783 O O . ARG A 1 104 ? 18.073 -3.135 -19.255 1.00 98.38 104 ARG A O 1
ATOM 790 N N . ARG A 1 105 ? 15.989 -3.517 -18.499 1.00 97.44 105 ARG A N 1
ATOM 791 C CA . ARG A 1 105 ? 15.551 -4.210 -19.726 1.00 97.44 105 ARG A CA 1
ATOM 792 C C . ARG A 1 105 ? 15.599 -3.278 -20.937 1.00 97.44 105 ARG A C 1
ATOM 794 O O . ARG A 1 105 ? 16.002 -3.710 -22.016 1.00 97.44 105 ARG A O 1
ATOM 801 N N . GLN A 1 106 ? 15.256 -1.999 -20.770 1.00 96.88 106 GLN A N 1
ATOM 802 C CA . GLN A 1 106 ? 15.325 -1.022 -21.855 1.00 96.88 106 GLN A CA 1
ATOM 803 C C . GLN A 1 106 ? 16.773 -0.744 -22.276 1.00 96.88 106 GLN A C 1
ATOM 805 O O . GLN A 1 106 ? 17.068 -0.755 -23.472 1.00 96.88 106 GLN A O 1
ATOM 810 N N . ARG A 1 107 ? 17.696 -0.565 -21.322 1.00 96.81 107 ARG A N 1
ATOM 811 C CA . ARG A 1 107 ? 19.129 -0.381 -21.614 1.00 96.81 107 ARG A CA 1
ATOM 812 C C . ARG A 1 107 ? 19.710 -1.546 -22.401 1.00 96.81 107 ARG A C 1
ATOM 814 O O . ARG A 1 107 ? 20.380 -1.312 -23.403 1.00 96.81 107 ARG A O 1
ATOM 821 N N . ILE A 1 108 ? 19.379 -2.782 -22.019 1.00 97.62 108 ILE A N 1
ATOM 822 C CA . ILE A 1 108 ? 19.804 -3.986 -22.748 1.00 97.62 108 ILE A CA 1
ATOM 823 C C . ILE A 1 108 ? 19.367 -3.914 -24.218 1.00 97.62 108 ILE A C 1
ATOM 825 O O . ILE A 1 108 ? 20.183 -4.136 -25.112 1.00 97.62 108 ILE A O 1
ATOM 829 N N . VAL A 1 109 ? 18.108 -3.552 -24.490 1.00 97.06 109 VAL A N 1
ATOM 830 C CA . VAL A 1 109 ? 17.596 -3.412 -25.866 1.00 97.06 109 VAL A CA 1
ATOM 831 C C . VAL A 1 109 ? 18.326 -2.300 -26.626 1.00 97.06 109 VAL A C 1
ATOM 833 O O . VAL A 1 109 ? 18.700 -2.483 -27.787 1.00 97.06 109 VAL A O 1
ATOM 836 N N . LEU A 1 110 ? 18.563 -1.152 -25.988 1.00 96.19 110 LEU A N 1
ATOM 837 C CA . LEU A 1 110 ? 19.256 -0.021 -26.609 1.00 96.19 110 LEU A CA 1
ATOM 838 C C . LEU A 1 110 ? 20.721 -0.338 -26.934 1.00 96.19 110 LEU A C 1
ATOM 840 O O . LEU A 1 110 ? 21.212 0.045 -28.000 1.00 96.19 110 LEU A O 1
ATOM 844 N N . ASP A 1 111 ? 21.419 -1.048 -26.054 1.00 96.81 111 ASP A N 1
ATOM 845 C CA . ASP A 1 111 ? 22.805 -1.453 -26.275 1.00 96.81 111 ASP A CA 1
ATOM 846 C C . ASP A 1 111 ? 22.911 -2.578 -27.309 1.00 96.81 111 ASP A C 1
ATOM 848 O O . ASP A 1 111 ? 23.795 -2.540 -28.172 1.00 96.81 111 ASP A O 1
ATOM 852 N N . ALA A 1 112 ? 21.955 -3.513 -27.321 1.00 96.38 112 ALA A N 1
ATOM 853 C CA . ALA A 1 112 ? 21.828 -4.500 -28.388 1.00 96.38 112 ALA A CA 1
ATOM 854 C C . ALA A 1 112 ? 21.636 -3.822 -29.753 1.00 96.38 112 ALA A C 1
ATOM 856 O O . ALA A 1 112 ? 22.332 -4.172 -30.706 1.00 96.38 112 ALA A O 1
ATOM 857 N N . ALA A 1 113 ? 20.784 -2.794 -29.847 1.00 95.88 113 ALA A N 1
ATOM 858 C CA . ALA A 1 113 ? 20.595 -2.022 -31.077 1.00 95.88 113 ALA A CA 1
ATOM 859 C C . ALA A 1 113 ? 21.906 -1.380 -31.571 1.00 95.88 113 ALA A C 1
ATOM 861 O O . ALA A 1 113 ? 22.240 -1.491 -32.750 1.00 95.88 113 ALA A O 1
ATOM 862 N N . LYS A 1 114 ? 22.693 -0.766 -30.673 1.00 95.38 114 LYS A N 1
ATOM 863 C CA . LYS A 1 114 ? 24.018 -0.208 -31.019 1.00 95.38 114 LYS A CA 1
ATOM 864 C C . LYS A 1 114 ? 24.979 -1.291 -31.522 1.00 95.38 114 LYS A C 1
ATOM 866 O O . LYS A 1 114 ? 25.754 -1.049 -32.446 1.00 95.38 114 LYS A O 1
ATOM 871 N N . SER A 1 115 ? 24.955 -2.471 -30.900 1.00 96.69 115 SER A N 1
ATOM 872 C CA . SER A 1 115 ? 25.784 -3.613 -31.300 1.00 96.69 115 SER A CA 1
ATOM 873 C C . SER A 1 115 ? 25.398 -4.131 -32.689 1.00 96.69 115 SER A C 1
ATOM 875 O O . SER A 1 115 ? 26.278 -4.354 -33.522 1.00 96.69 115 SER A O 1
ATOM 877 N N . VAL A 1 116 ? 24.094 -4.248 -32.968 1.00 96.44 116 VAL A N 1
ATOM 878 C CA . VAL A 1 116 ? 23.553 -4.607 -34.288 1.00 96.44 116 VAL A CA 1
ATOM 879 C C . VAL A 1 116 ? 24.029 -3.620 -35.349 1.00 96.44 116 VAL A C 1
ATOM 881 O O . VAL A 1 116 ? 24.619 -4.051 -36.335 1.00 96.44 116 VAL A O 1
ATOM 884 N N . ASP A 1 117 ? 23.846 -2.313 -35.130 1.00 94.12 117 ASP A N 1
ATOM 885 C CA . ASP A 1 117 ? 24.268 -1.276 -36.084 1.00 94.12 117 ASP A CA 1
ATOM 886 C C . ASP A 1 117 ? 25.772 -1.372 -36.396 1.00 94.12 117 ASP A C 1
ATOM 888 O O . ASP A 1 117 ? 26.187 -1.286 -37.550 1.00 94.12 117 ASP A O 1
ATOM 892 N N . ARG A 1 118 ? 26.601 -1.620 -35.374 1.00 96.12 118 ARG A N 1
ATOM 893 C CA . ARG A 1 118 ? 28.054 -1.773 -35.537 1.00 96.12 118 ARG A CA 1
ATOM 894 C C . ARG A 1 118 ? 28.426 -3.022 -36.338 1.00 96.12 118 ARG A C 1
ATOM 896 O O . ARG A 1 118 ? 29.313 -2.968 -37.185 1.00 96.12 118 ARG A O 1
ATOM 903 N N . ARG A 1 119 ? 27.792 -4.162 -36.053 1.00 96.31 119 ARG A N 1
ATOM 904 C CA . ARG A 1 119 ? 28.086 -5.444 -36.720 1.00 96.31 119 ARG A CA 1
ATOM 905 C C . ARG A 1 119 ? 27.526 -5.507 -38.137 1.00 96.31 119 ARG A C 1
ATOM 907 O O . ARG A 1 119 ? 28.096 -6.210 -38.972 1.00 96.31 119 ARG A O 1
ATOM 914 N N . ALA A 1 120 ? 26.466 -4.751 -38.409 1.00 96.06 120 ALA A N 1
ATOM 915 C CA . ALA A 1 120 ? 25.849 -4.656 -39.722 1.00 96.06 120 ALA A CA 1
ATOM 916 C C . ALA A 1 120 ? 26.795 -4.110 -40.800 1.00 96.06 120 ALA A C 1
ATOM 918 O O . ALA A 1 120 ? 26.654 -4.477 -41.960 1.00 96.06 120 ALA A O 1
ATOM 919 N N . LEU A 1 121 ? 27.818 -3.334 -40.414 1.00 95.25 121 LEU A N 1
ATOM 920 C CA . LEU A 1 121 ? 28.887 -2.892 -41.321 1.00 95.25 121 LEU A CA 1
ATOM 921 C C . LEU A 1 121 ? 29.595 -4.061 -42.025 1.00 95.25 121 LEU A C 1
ATOM 923 O O . LEU A 1 121 ? 30.090 -3.899 -43.133 1.00 95.25 121 LEU A O 1
ATOM 927 N N . LYS A 1 122 ? 29.651 -5.233 -41.378 1.00 96.62 122 LYS A N 1
ATOM 928 C CA . LYS A 1 122 ? 30.233 -6.465 -41.933 1.00 96.62 122 LYS A CA 1
ATOM 929 C C . LYS A 1 122 ? 29.181 -7.515 -42.310 1.00 96.62 122 LYS A C 1
ATOM 931 O O . LYS A 1 122 ? 29.514 -8.463 -43.005 1.00 96.62 122 LYS A O 1
ATOM 936 N N . ASN A 1 123 ? 27.942 -7.368 -41.836 1.00 95.81 123 ASN A N 1
ATOM 937 C CA . ASN A 1 123 ? 26.847 -8.329 -42.022 1.00 95.81 123 ASN A CA 1
ATOM 938 C C . ASN A 1 123 ? 25.536 -7.572 -42.312 1.00 95.81 123 ASN A C 1
ATOM 940 O O . ASN A 1 123 ? 24.740 -7.342 -41.394 1.00 95.81 123 ASN A O 1
ATOM 944 N N . PRO A 1 124 ? 25.318 -7.110 -43.556 1.00 94.69 124 PRO A N 1
ATOM 945 C CA . PRO A 1 124 ? 24.220 -6.191 -43.870 1.00 94.69 124 PRO A CA 1
ATOM 946 C C . PRO A 1 124 ? 22.815 -6.753 -43.597 1.00 94.69 124 PRO A C 1
ATOM 948 O O . PRO A 1 124 ? 21.890 -5.994 -43.305 1.00 94.69 124 PRO A O 1
ATOM 951 N N . ASP A 1 125 ? 22.652 -8.079 -43.628 1.00 96.00 125 ASP A N 1
ATOM 952 C CA . ASP A 1 125 ? 21.388 -8.775 -43.359 1.00 96.00 125 ASP A CA 1
ATOM 953 C C . ASP A 1 125 ? 20.855 -8.533 -41.933 1.00 96.00 125 ASP A C 1
ATOM 955 O O . ASP A 1 125 ? 19.643 -8.591 -41.695 1.00 96.00 125 ASP A O 1
ATOM 959 N N . LEU A 1 126 ? 21.737 -8.185 -40.986 1.00 94.38 126 LEU A N 1
ATOM 960 C CA . LEU A 1 126 ? 21.363 -7.836 -39.615 1.00 94.38 126 LEU A CA 1
ATOM 961 C C . LEU A 1 126 ? 20.439 -6.611 -39.542 1.00 94.38 126 LEU A C 1
ATOM 963 O O . LEU A 1 126 ? 19.628 -6.524 -38.619 1.00 94.38 126 LEU A O 1
ATOM 967 N N . LEU A 1 127 ? 20.521 -5.680 -40.500 1.00 93.06 127 LEU A N 1
ATOM 968 C CA . LEU A 1 127 ? 19.687 -4.472 -40.497 1.00 93.06 127 LEU A CA 1
ATOM 969 C C . LEU A 1 127 ? 18.201 -4.800 -40.638 1.00 93.06 127 LEU A C 1
ATOM 971 O O . LEU A 1 127 ? 17.389 -4.202 -39.929 1.00 93.06 127 LEU A O 1
ATOM 975 N N . ALA A 1 128 ? 17.872 -5.743 -41.526 1.00 94.69 128 ALA A N 1
ATOM 976 C CA . ALA A 1 128 ? 16.506 -6.199 -41.760 1.00 94.69 128 ALA A CA 1
ATOM 977 C C . ALA A 1 128 ? 16.024 -7.101 -40.615 1.00 94.69 128 ALA A C 1
ATOM 979 O O . ALA A 1 128 ? 14.932 -6.912 -40.086 1.00 94.69 128 ALA A O 1
ATOM 980 N N . LYS A 1 129 ? 16.869 -8.035 -40.152 1.00 96.62 129 LYS A N 1
ATOM 981 C CA . LYS A 1 129 ? 16.505 -8.983 -39.081 1.00 96.62 129 LYS A CA 1
ATOM 982 C C . LYS A 1 129 ? 16.218 -8.310 -37.731 1.00 96.62 129 LYS A C 1
ATOM 984 O O . LYS A 1 129 ? 15.400 -8.810 -36.965 1.00 96.62 129 LYS A O 1
ATOM 989 N N . TYR A 1 130 ? 16.857 -7.175 -37.443 1.00 96.25 130 TYR A N 1
ATOM 990 C CA . TYR A 1 130 ? 16.710 -6.436 -36.179 1.00 96.25 130 TYR A CA 1
ATOM 991 C C . TYR A 1 130 ? 16.022 -5.073 -36.343 1.00 96.25 130 TYR A C 1
ATOM 993 O O . TYR A 1 130 ? 16.195 -4.180 -35.508 1.00 96.25 130 TYR A O 1
ATOM 1001 N N . GLU A 1 131 ? 15.218 -4.897 -37.394 1.00 96.00 131 GLU A N 1
ATOM 1002 C CA . GLU A 1 131 ? 14.564 -3.625 -37.716 1.00 96.00 131 GLU A CA 1
ATOM 1003 C C . GLU A 1 131 ? 13.823 -3.015 -36.514 1.0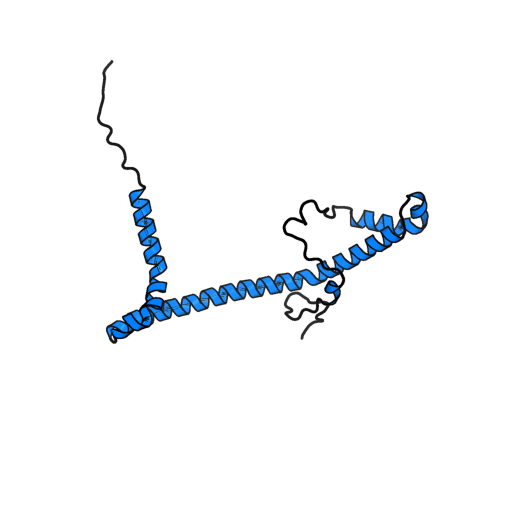0 96.00 131 GLU A C 1
ATOM 1005 O O . GLU A 1 131 ? 14.039 -1.851 -36.181 1.00 96.00 131 GLU A O 1
ATOM 1010 N N . LYS A 1 132 ? 13.017 -3.808 -35.797 1.00 95.88 132 LYS A N 1
ATOM 1011 C CA . LYS A 1 132 ? 12.212 -3.334 -34.653 1.00 95.88 132 LYS A CA 1
ATOM 1012 C C . LYS A 1 132 ? 13.066 -2.802 -33.499 1.00 95.88 132 LYS A C 1
ATOM 1014 O O . LYS A 1 132 ? 12.739 -1.777 -32.906 1.00 95.88 132 LYS A O 1
ATOM 1019 N N . VAL A 1 133 ? 14.180 -3.468 -33.203 1.00 94.12 133 VAL A N 1
ATOM 1020 C CA . VAL A 1 133 ? 15.116 -3.074 -32.135 1.00 94.12 133 VAL A CA 1
ATOM 1021 C C . VAL A 1 133 ? 15.805 -1.752 -32.489 1.00 94.12 133 VAL A C 1
ATOM 1023 O O . VAL A 1 133 ? 15.907 -0.843 -31.663 1.00 94.12 133 VAL A O 1
ATOM 1026 N N . ARG A 1 134 ? 16.204 -1.599 -33.754 1.00 93.25 134 ARG A N 1
ATOM 1027 C CA . ARG A 1 134 ? 16.787 -0.354 -34.272 1.00 93.25 134 ARG A CA 1
ATOM 1028 C C . ARG A 1 134 ? 15.762 0.782 -34.305 1.00 93.25 134 ARG A C 1
ATOM 1030 O O . ARG A 1 134 ? 16.062 1.905 -33.895 1.00 93.25 134 ARG A O 1
ATOM 1037 N N . ALA A 1 135 ? 14.534 0.485 -34.733 1.00 93.38 135 ALA A N 1
ATOM 1038 C CA . ALA A 1 135 ? 13.428 1.432 -34.751 1.00 93.38 135 ALA A CA 1
ATOM 1039 C C . ALA A 1 135 ? 13.128 1.958 -33.341 1.00 93.38 135 ALA A C 1
ATOM 1041 O O . ALA A 1 135 ? 13.044 3.176 -33.171 1.00 93.38 135 ALA A O 1
ATOM 1042 N N . TYR A 1 136 ? 13.076 1.073 -32.338 1.00 93.25 136 TYR A N 1
ATOM 1043 C CA . TYR A 1 136 ? 12.895 1.434 -30.930 1.00 93.25 136 TYR A CA 1
ATOM 1044 C C . TYR A 1 136 ? 13.962 2.426 -30.447 1.00 93.25 136 TYR A C 1
ATOM 1046 O O . TYR A 1 136 ? 13.620 3.500 -29.954 1.00 93.25 136 TYR A O 1
ATOM 1054 N N . ARG A 1 137 ? 15.251 2.141 -30.690 1.00 92.62 137 ARG A N 1
ATOM 1055 C CA . ARG A 1 137 ? 16.358 3.059 -30.357 1.00 92.62 137 ARG A CA 1
ATOM 1056 C C . ARG A 1 137 ? 16.191 4.437 -31.010 1.00 92.62 137 ARG A C 1
ATOM 1058 O O . ARG A 1 137 ? 16.478 5.455 -30.387 1.00 92.62 137 ARG A O 1
ATOM 1065 N N . SER A 1 138 ? 15.730 4.480 -32.260 1.00 89.44 138 SER A N 1
ATOM 1066 C CA . SER A 1 138 ? 15.555 5.733 -33.011 1.00 89.44 138 SER A CA 1
ATOM 1067 C C . SER A 1 138 ? 14.289 6.522 -32.648 1.00 89.44 138 SER A C 1
ATOM 1069 O O . SER A 1 138 ? 14.167 7.685 -33.035 1.00 89.44 138 SER A O 1
ATOM 1071 N N . ALA A 1 139 ? 13.338 5.925 -31.920 1.00 90.25 139 ALA A N 1
ATOM 1072 C CA . ALA A 1 139 ? 12.014 6.504 -31.703 1.00 90.25 139 ALA A CA 1
ATOM 1073 C C . ALA A 1 139 ? 12.063 7.848 -30.958 1.00 90.25 139 ALA A C 1
ATOM 1075 O O . ALA A 1 139 ? 11.358 8.784 -31.336 1.00 90.25 139 ALA A O 1
ATOM 1076 N N . ALA A 1 140 ? 12.927 7.972 -29.945 1.00 83.56 140 ALA A N 1
ATOM 1077 C CA . ALA A 1 140 ? 13.104 9.219 -29.200 1.00 83.56 140 ALA A CA 1
ATOM 1078 C C . ALA A 1 140 ? 13.660 10.345 -30.089 1.00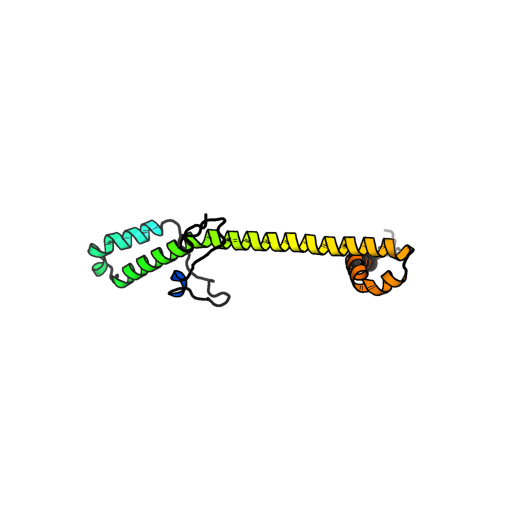 83.56 140 ALA A C 1
ATOM 1080 O O . ALA A 1 140 ? 13.120 11.450 -30.098 1.00 83.56 140 ALA A O 1
ATOM 1081 N N . ALA A 1 141 ? 14.678 10.046 -30.904 1.00 83.06 141 ALA A N 1
ATOM 1082 C CA . ALA A 1 141 ? 15.252 11.010 -31.840 1.00 83.06 141 ALA A CA 1
ATOM 1083 C C . ALA A 1 141 ? 14.221 11.468 -32.886 1.00 83.06 141 ALA A C 1
ATOM 1085 O O . ALA A 1 141 ? 14.075 12.664 -33.122 1.00 83.06 141 ALA A O 1
ATOM 1086 N N . LYS A 1 142 ? 13.438 10.535 -33.446 1.00 85.94 142 LYS A N 1
ATOM 1087 C CA . LYS A 1 142 ? 12.359 10.849 -34.399 1.00 85.94 142 LYS A CA 1
ATOM 1088 C C . LYS A 1 142 ? 11.288 11.756 -33.784 1.00 85.94 142 LYS A C 1
ATOM 1090 O O . LYS A 1 142 ? 10.841 12.698 -34.433 1.00 85.94 142 LYS A O 1
ATOM 1095 N N . LYS A 1 143 ? 10.897 11.513 -32.527 1.00 85.88 143 LYS A N 1
ATOM 1096 C CA . LYS A 1 143 ? 9.960 12.387 -31.799 1.00 85.88 143 LYS A CA 1
ATOM 1097 C C . LYS A 1 143 ? 10.542 13.782 -31.561 1.00 85.88 143 LYS A C 1
ATOM 1099 O O . LYS A 1 143 ? 9.836 14.763 -31.771 1.00 85.88 143 LYS A O 1
ATOM 1104 N N . ALA A 1 144 ? 11.811 13.876 -31.164 1.00 83.38 144 ALA A N 1
ATOM 1105 C CA . ALA A 1 144 ? 12.475 15.155 -30.927 1.00 83.38 144 ALA A CA 1
ATOM 1106 C C . ALA A 1 144 ? 12.566 16.005 -32.205 1.00 83.38 144 ALA A C 1
ATOM 1108 O O . ALA A 1 144 ? 12.277 17.197 -32.162 1.00 83.38 144 ALA A O 1
ATOM 1109 N N . VAL A 1 145 ? 12.900 15.391 -33.346 1.00 88.12 145 VAL A N 1
ATOM 1110 C CA . VAL A 1 145 ? 12.895 16.065 -34.656 1.00 88.12 145 VAL A CA 1
ATOM 1111 C C . VAL A 1 145 ? 11.495 16.581 -34.991 1.00 88.12 145 VAL A C 1
ATOM 1113 O O . VAL A 1 145 ? 11.329 17.778 -35.200 1.00 88.12 145 VAL A O 1
ATOM 1116 N N . LYS A 1 146 ? 10.472 15.722 -34.899 1.00 87.56 146 LYS A N 1
ATOM 1117 C CA . LYS A 1 146 ? 9.077 16.107 -35.163 1.00 87.56 146 LYS A CA 1
ATOM 1118 C C . LYS A 1 146 ? 8.588 17.246 -34.258 1.00 87.56 146 LYS A C 1
ATOM 1120 O O . LYS A 1 146 ? 7.801 18.081 -34.687 1.00 87.56 146 LYS A O 1
ATOM 1125 N N . SER A 1 147 ? 9.029 17.286 -32.999 1.00 85.38 147 SER A N 1
ATOM 1126 C CA . SER A 1 147 ? 8.700 18.384 -32.082 1.00 85.38 147 SER A CA 1
ATOM 1127 C C . SER A 1 147 ? 9.388 19.692 -32.475 1.00 85.38 147 SER A C 1
ATOM 1129 O O . SER A 1 147 ? 8.764 20.743 -32.395 1.00 85.38 147 SER A O 1
ATOM 1131 N N . ARG A 1 148 ? 10.656 19.646 -32.907 1.00 82.38 148 ARG A N 1
ATOM 1132 C CA . ARG A 1 148 ? 11.390 20.836 -33.369 1.00 82.38 148 ARG A CA 1
ATOM 1133 C C . ARG A 1 148 ? 10.767 21.428 -34.629 1.00 82.38 148 ARG A C 1
ATOM 1135 O O . ARG A 1 148 ? 10.625 22.639 -34.710 1.00 82.38 148 ARG A O 1
ATOM 1142 N N . GLU A 1 149 ? 10.366 20.578 -35.570 1.00 86.69 149 GLU A N 1
ATOM 1143 C CA . GLU A 1 149 ? 9.687 20.990 -36.805 1.00 86.69 149 GLU A CA 1
ATOM 1144 C C . GLU A 1 149 ? 8.357 21.697 -36.518 1.00 86.69 149 GLU A C 1
ATOM 1146 O O . GLU A 1 149 ? 8.088 22.747 -37.092 1.00 86.69 149 GLU A O 1
ATOM 1151 N N . LYS A 1 150 ? 7.553 21.173 -35.582 1.00 84.00 150 LYS A N 1
ATOM 1152 C CA . LYS A 1 150 ? 6.306 21.824 -35.149 1.00 84.00 150 LYS A CA 1
ATOM 1153 C C . LYS A 1 150 ? 6.553 23.183 -34.504 1.00 84.00 150 LYS A C 1
ATOM 1155 O O . LYS A 1 150 ? 5.940 24.162 -34.905 1.00 84.00 150 LYS A O 1
ATOM 1160 N N . ASN A 1 151 ? 7.493 23.253 -33.563 1.00 79.50 151 ASN A N 1
ATOM 1161 C CA . ASN A 1 151 ? 7.797 24.505 -32.878 1.00 79.50 151 ASN A CA 1
ATOM 1162 C C . ASN A 1 151 ? 8.343 25.559 -33.852 1.00 79.50 151 ASN A C 1
ATOM 1164 O O . ASN A 1 151 ? 8.020 26.727 -33.708 1.00 79.50 151 ASN A O 1
ATOM 1168 N N . ALA A 1 152 ? 9.130 25.163 -34.859 1.00 81.44 152 ALA A N 1
ATOM 1169 C CA . ALA A 1 152 ? 9.608 26.073 -35.901 1.00 81.44 152 ALA A CA 1
ATOM 1170 C C . ALA A 1 152 ? 8.482 26.580 -36.823 1.00 81.44 152 ALA A C 1
ATOM 1172 O O . ALA A 1 152 ? 8.575 27.696 -37.325 1.00 81.44 152 ALA A O 1
ATOM 1173 N N . ALA A 1 153 ? 7.424 25.790 -37.028 1.00 75.62 153 ALA A N 1
ATOM 1174 C CA . ALA A 1 153 ? 6.244 26.185 -37.799 1.00 75.62 153 ALA A CA 1
ATOM 1175 C C . ALA A 1 153 ? 5.266 27.084 -37.013 1.00 75.62 153 ALA A C 1
ATOM 1177 O O . ALA A 1 153 ? 4.475 27.795 -37.624 1.00 75.62 153 ALA A O 1
ATOM 1178 N N . GLU A 1 154 ? 5.318 27.063 -35.677 1.00 71.12 154 GLU A N 1
ATOM 1179 C CA . GLU A 1 154 ? 4.451 27.851 -34.786 1.00 71.12 154 GLU A CA 1
ATOM 1180 C C . GLU A 1 154 ? 5.066 29.194 -34.343 1.00 71.12 154 GLU A C 1
ATOM 1182 O O . GLU A 1 154 ? 4.383 29.976 -33.683 1.00 71.12 154 GLU A O 1
ATOM 1187 N N . ILE A 1 155 ? 6.319 29.509 -34.711 1.00 57.59 155 ILE A N 1
ATOM 1188 C CA . ILE A 1 155 ? 6.894 30.851 -34.499 1.00 57.59 155 ILE A CA 1
ATOM 1189 C C . ILE A 1 155 ? 6.191 31.833 -35.458 1.00 57.59 155 ILE A C 1
ATOM 1191 O O . ILE A 1 155 ? 6.377 31.715 -36.673 1.00 57.59 155 ILE A O 1
ATOM 1195 N N . PRO A 1 156 ? 5.422 32.827 -34.967 1.00 55.44 156 PRO A N 1
ATOM 1196 C CA . PRO A 1 156 ? 4.845 33.855 -35.826 1.00 55.44 156 PRO A CA 1
ATOM 1197 C C . PRO A 1 156 ? 5.976 34.708 -36.407 1.00 55.44 156 PRO A C 1
ATOM 1199 O O . PRO A 1 156 ? 6.834 35.191 -35.666 1.00 55.44 156 PRO A O 1
ATOM 1202 N N . GLN A 1 157 ? 5.988 34.906 -37.728 1.00 49.91 157 GLN A N 1
ATOM 1203 C CA . GLN A 1 157 ? 6.897 35.865 -38.358 1.00 49.91 157 GLN A CA 1
ATOM 1204 C C . GLN A 1 157 ? 6.662 37.265 -37.753 1.00 49.91 157 GLN A C 1
ATOM 1206 O O . GLN A 1 157 ? 5.509 37.705 -37.711 1.00 49.91 157 GLN A O 1
ATOM 1211 N N . PRO A 1 158 ? 7.707 37.983 -37.290 1.00 43.31 158 PRO A N 1
ATOM 1212 C CA . PRO A 1 158 ? 7.552 39.364 -36.858 1.00 43.31 158 PRO A CA 1
ATOM 1213 C C . PRO A 1 158 ? 7.087 40.201 -38.051 1.00 43.31 158 PRO A C 1
ATOM 1215 O O . PRO A 1 158 ? 7.707 40.183 -39.115 1.00 43.31 158 PRO A O 1
ATOM 1218 N N . GLY A 1 159 ? 5.956 40.880 -37.866 1.00 43.66 159 GLY A N 1
ATOM 1219 C CA . GLY A 1 159 ? 5.245 41.603 -38.907 1.00 43.66 159 GLY A CA 1
ATOM 1220 C C . GLY A 1 159 ? 6.106 42.625 -39.644 1.00 43.66 159 GLY A C 1
ATOM 1221 O O . GLY A 1 159 ? 6.844 43.407 -39.047 1.00 43.66 159 GLY A O 1
ATOM 1222 N N . ALA A 1 160 ? 5.931 42.647 -40.963 1.00 45.25 160 ALA A N 1
ATOM 1223 C CA . ALA A 1 160 ? 6.227 43.801 -41.786 1.00 45.25 160 ALA A CA 1
ATOM 1224 C C . ALA A 1 160 ? 5.386 44.990 -41.288 1.00 45.25 160 ALA A C 1
ATOM 1226 O O . ALA A 1 160 ? 4.186 45.059 -41.541 1.00 45.25 160 ALA A O 1
ATOM 1227 N N . GLN A 1 161 ? 6.008 45.922 -40.567 1.00 42.88 161 GLN A N 1
ATOM 1228 C CA . GLN A 1 161 ? 5.461 47.265 -40.397 1.00 42.88 161 GLN A CA 1
ATOM 1229 C C . GLN A 1 161 ? 5.831 48.074 -41.644 1.00 42.88 161 GLN A C 1
ATOM 1231 O O . GLN A 1 161 ? 6.905 48.665 -41.736 1.00 42.88 161 GLN A O 1
ATOM 1236 N N . SER A 1 162 ? 4.949 48.034 -42.644 1.00 41.50 162 SER A N 1
ATOM 1237 C CA . SER A 1 162 ? 4.882 49.044 -43.698 1.00 41.50 162 SER A CA 1
ATOM 1238 C C . SER A 1 162 ? 4.370 50.354 -43.101 1.00 41.50 162 SER A C 1
ATOM 1240 O O . SER A 1 162 ? 3.463 50.344 -42.272 1.00 41.50 162 SER A O 1
ATOM 1242 N N . GLY A 1 163 ? 5.012 51.449 -43.503 1.00 45.78 163 GLY A N 1
ATOM 1243 C CA . GLY A 1 163 ? 4.940 52.754 -42.866 1.00 45.78 163 GLY A CA 1
ATOM 1244 C C . GLY A 1 163 ? 3.577 53.432 -42.848 1.00 45.78 163 GLY A C 1
ATOM 1245 O O . GLY A 1 163 ? 2.730 53.192 -43.697 1.00 45.78 163 GLY A O 1
ATOM 1246 N N . GLU A 1 164 ? 3.460 54.381 -41.928 1.00 36.69 164 GLU A N 1
ATOM 1247 C CA . GLU A 1 164 ? 2.772 55.645 -42.164 1.00 36.69 164 GLU A CA 1
ATOM 1248 C C . GLU A 1 164 ? 3.276 56.667 -41.142 1.00 36.69 164 GLU A C 1
ATOM 1250 O O . GLU A 1 164 ? 3.105 56.521 -39.935 1.00 36.69 164 GLU A O 1
ATOM 1255 N N . ASN A 1 165 ? 3.960 57.688 -41.651 1.00 44.88 165 ASN A N 1
ATOM 1256 C CA . ASN A 1 165 ? 4.174 58.946 -40.954 1.00 44.88 165 ASN A CA 1
ATOM 1257 C C . ASN A 1 165 ? 2.982 59.834 -41.340 1.00 44.88 165 ASN A C 1
ATOM 1259 O O . ASN A 1 165 ? 2.706 59.948 -42.539 1.00 44.88 165 ASN A O 1
ATOM 1263 N N . PRO A 1 166 ? 2.346 60.534 -40.392 1.00 51.41 166 PRO A N 1
ATOM 1264 C CA . PRO A 1 166 ? 2.033 61.914 -40.708 1.00 51.41 166 PRO A CA 1
ATOM 1265 C C . PRO A 1 166 ? 2.463 62.880 -39.610 1.00 51.41 166 PRO A C 1
ATOM 1267 O O . PRO A 1 166 ? 2.297 62.673 -38.411 1.00 51.41 166 PRO A O 1
ATOM 1270 N N . VAL A 1 167 ? 3.024 63.959 -40.132 1.00 44.38 167 VAL A N 1
ATOM 1271 C CA . VAL A 1 167 ? 3.394 65.220 -39.511 1.00 44.38 167 VAL A CA 1
ATOM 1272 C C . VAL A 1 167 ? 2.181 65.882 -38.852 1.00 44.38 167 VAL A C 1
ATOM 1274 O O . VAL A 1 167 ? 1.131 65.998 -39.486 1.00 44.38 167 VAL A O 1
ATOM 1277 N N . ALA A 1 168 ? 2.383 66.399 -37.641 1.00 42.22 168 ALA A N 1
ATOM 1278 C CA . ALA A 1 168 ? 1.844 67.678 -37.177 1.00 42.22 168 ALA A CA 1
ATOM 1279 C C . ALA A 1 168 ? 2.812 68.273 -36.146 1.00 42.22 168 ALA A C 1
ATOM 1281 O O . ALA A 1 168 ? 3.168 67.540 -35.195 1.00 42.22 168 ALA A O 1
#

pLDDT: mean 89.81, std 14.67, range [36.69, 98.56]

Foldseek 3Di:
DADDQLQDDAPHDRHDPVVCVVPDDDDPPPNCPPDDDDDPCNVVVLVCCLVCCVPCCVVVVHDVVVNVVSVVVVVSVVSCVRRVVNVVNVVVVVVVVVVVVVVVVLVVLLVVLVVLVVCCVVVVVSCVVCVVSVCSNCVVVVVVVVVVVVVVVPPDDDDDPDDDDDDD

Sequence (168 aa):
MAGDPKNPVVGDFVFDGSEFAAYTQDLPHGACQGMLTAREGYLDAAGELIVNQPAFGAKAGIHDQEITELATCNERIARIDAFLPALLKAVEVLTETRYLLDDRRQRIVLDAAKSVDRRALKNPDLLAKYEKVRAYRSAAAKKAVKSREKNAAEIPQPGAQSGENPVA

Radius of gyration: 33.16 Å; chains: 1; bounding box: 60×83×80 Å

Secondary structure (DSSP, 8-state):
----TTS--TT------GGGGGT---PPTTTTTT-----TTHHHHHHHHHHHHHHHHHHHT--HHHHHHHHHHHHHHHHHHHHHHHHHHHHHHHHHHHHHHHHHHHHHHHHHHHHHHHHHTT-TTHHHHTHHHHHHHHHHHHHHHHHHHHHHHHSPPPP---------